Protein AF-A0A0F9IYW8-F1 (afdb_monomer)

Foldseek 3Di:
DFWFKWKKFQFDDDPNRGPGNMDIDGQAGLVVCVPPPCSVVLVVCCCPQQNQVVHKRQDVVSVVVNLVVCVVSVRGDPVRSVVVVVVCVVCVPRGIIIHIGGDDD

Radius of gyration: 14.02 Å; Cα contacts (8 Å, |Δi|>4): 161; chains: 1; bounding box: 35×30×40 Å

Solvent-accessible surface area (backbone atoms only — not comparable to full-atom values): 5897 Å² total; per-residue (Å²): 112,65,27,30,38,31,47,32,32,76,20,33,67,58,97,88,44,75,79,38,89,42,50,82,38,79,65,40,55,43,57,83,42,59,85,44,90,62,34,67,59,51,52,53,45,42,51,69,72,51,27,22,83,84,41,71,28,64,52,62,70,53,48,51,51,50,51,50,51,38,36,77,72,66,69,39,52,73,71,55,51,53,52,50,55,52,48,48,70,76,40,71,80,18,50,47,36,33,30,57,45,74,56,83,130

Structure (mmCIF, N/CA/C/O backbone):
data_AF-A0A0F9IYW8-F1
#
_entry.id   AF-A0A0F9IYW8-F1
#
loop_
_atom_site.group_PDB
_atom_site.id
_atom_site.type_symbol
_atom_site.label_atom_id
_atom_site.label_alt_id
_atom_site.label_comp_id
_atom_site.label_asym_id
_atom_site.label_entity_id
_atom_site.label_seq_id
_atom_site.pdbx_PDB_ins_code
_atom_site.Cartn_x
_atom_site.Cartn_y
_atom_site.Cartn_z
_atom_site.occupancy
_atom_site.B_iso_or_equiv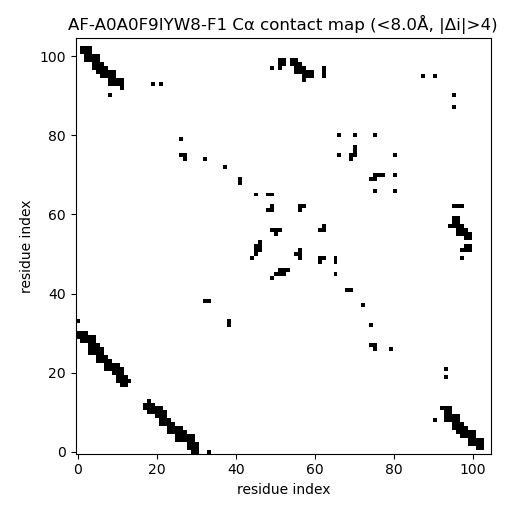
_atom_site.auth_seq_id
_atom_site.auth_comp_id
_atom_site.auth_asym_id
_atom_site.auth_atom_id
_atom_site.pdbx_PDB_model_num
ATOM 1 N N . MET A 1 1 ? -7.659 -11.360 11.070 1.00 71.12 1 MET A N 1
ATOM 2 C CA . MET A 1 1 ? -6.787 -12.084 10.090 1.00 71.12 1 MET A CA 1
ATOM 3 C C . MET A 1 1 ? -5.330 -11.787 10.415 1.00 71.12 1 MET A C 1
ATOM 5 O O . MET A 1 1 ? -5.017 -10.630 10.657 1.00 71.12 1 MET A O 1
ATOM 9 N N . LYS A 1 2 ? -4.439 -12.791 10.400 1.00 85.06 2 LYS A N 1
ATOM 10 C CA . LYS A 1 2 ? -3.001 -12.580 10.645 1.00 85.06 2 LYS A CA 1
ATOM 11 C C . LYS A 1 2 ? -2.257 -12.377 9.326 1.00 85.06 2 LYS A C 1
ATOM 13 O O . LYS A 1 2 ? -2.070 -13.328 8.571 1.00 85.06 2 LYS A O 1
ATOM 18 N N . GLY A 1 3 ? -1.847 -11.147 9.047 1.00 92.44 3 GLY A N 1
ATOM 19 C CA . GLY A 1 3 ? -1.141 -10.826 7.813 1.00 92.44 3 GLY A CA 1
ATOM 20 C C . GLY A 1 3 ? -0.570 -9.418 7.806 1.00 92.44 3 GLY A C 1
ATOM 21 O O . GLY A 1 3 ? -0.911 -8.585 8.646 1.00 92.44 3 GLY A O 1
ATOM 22 N N . TYR A 1 4 ? 0.300 -9.170 6.840 1.00 96.06 4 TYR A N 1
ATOM 23 C CA . TYR A 1 4 ? 0.902 -7.874 6.583 1.00 96.06 4 TYR A CA 1
ATOM 24 C C . TYR A 1 4 ? 0.366 -7.305 5.281 1.00 96.06 4 TYR A C 1
ATOM 26 O O . TYR A 1 4 ? 0.329 -8.005 4.273 1.00 96.06 4 TYR A O 1
ATOM 34 N N . THR A 1 5 ? 0.011 -6.023 5.282 1.00 96.94 5 THR A N 1
ATOM 35 C CA . THR A 1 5 ? -0.105 -5.283 4.024 1.00 96.94 5 THR A CA 1
ATOM 36 C C . THR A 1 5 ? 1.286 -4.821 3.621 1.00 96.94 5 THR A C 1
ATOM 38 O O . THR A 1 5 ? 1.978 -4.152 4.397 1.00 96.94 5 THR A O 1
ATOM 41 N N . ILE A 1 6 ? 1.694 -5.189 2.412 1.00 97.56 6 ILE A N 1
ATOM 42 C CA . ILE A 1 6 ? 2.996 -4.866 1.843 1.00 97.56 6 ILE A CA 1
ATOM 43 C C . ILE A 1 6 ? 2.804 -3.905 0.678 1.00 97.56 6 ILE A C 1
ATOM 45 O O . ILE A 1 6 ? 2.005 -4.162 -0.220 1.00 97.56 6 ILE A O 1
ATOM 49 N N . LEU A 1 7 ? 3.575 -2.819 0.686 1.00 98.06 7 LEU A N 1
ATOM 50 C CA . LEU A 1 7 ? 3.774 -1.953 -0.469 1.00 98.06 7 LEU A CA 1
ATOM 51 C C . LEU A 1 7 ? 5.154 -2.226 -1.066 1.00 98.06 7 LEU A C 1
ATOM 53 O O . LEU A 1 7 ? 6.169 -2.170 -0.366 1.00 98.06 7 LEU A O 1
ATOM 57 N N . GLY A 1 8 ? 5.198 -2.489 -2.365 1.00 97.31 8 GLY A N 1
ATOM 58 C CA . GLY A 1 8 ? 6.431 -2.850 -3.042 1.00 97.31 8 GLY A CA 1
ATOM 59 C C . GLY A 1 8 ? 6.498 -2.442 -4.504 1.00 97.31 8 GLY A C 1
ATOM 60 O O . GLY A 1 8 ? 5.666 -1.680 -5.003 1.00 97.31 8 GLY A O 1
ATOM 61 N N . CYS A 1 9 ? 7.525 -2.952 -5.178 1.00 96.94 9 CYS A N 1
ATOM 62 C CA . CYS A 1 9 ? 7.672 -2.869 -6.624 1.00 96.94 9 CYS A CA 1
ATO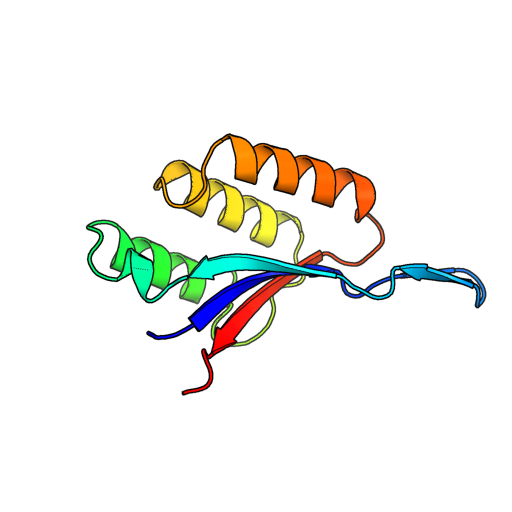M 63 C C . CYS A 1 9 ? 8.218 -4.172 -7.225 1.00 96.94 9 CYS A C 1
ATOM 65 O O . CYS A 1 9 ? 8.925 -4.914 -6.538 1.00 96.94 9 CYS A O 1
ATOM 67 N N . ASP A 1 10 ? 7.908 -4.430 -8.499 1.00 93.94 10 ASP A N 1
ATOM 68 C CA . ASP A 1 10 ? 8.322 -5.644 -9.233 1.00 93.94 10 ASP A CA 1
ATOM 69 C C . ASP A 1 10 ? 9.772 -5.564 -9.734 1.00 93.94 10 ASP A C 1
ATOM 71 O O . ASP A 1 10 ? 10.341 -6.537 -10.229 1.00 93.94 10 ASP A O 1
ATOM 75 N N . GLY A 1 11 ? 10.401 -4.403 -9.565 1.00 94.50 11 GLY A N 1
ATOM 76 C CA . GLY A 1 11 ? 11.743 -4.132 -10.050 1.00 94.50 11 GLY A CA 1
ATOM 77 C C . GLY A 1 11 ? 11.740 -3.590 -11.472 1.00 94.50 11 GLY A C 1
ATOM 78 O O . GLY A 1 11 ? 10.706 -3.290 -12.064 1.00 94.50 11 GLY A O 1
ATOM 79 N N . ARG A 1 12 ? 12.938 -3.371 -12.007 1.00 94.56 12 ARG A N 1
ATOM 80 C CA . ARG A 1 12 ? 13.110 -2.800 -13.340 1.00 94.56 12 ARG A CA 1
ATOM 81 C C . ARG A 1 12 ? 14.431 -3.238 -13.943 1.00 94.56 12 ARG A C 1
ATOM 83 O O . ARG A 1 12 ? 15.461 -3.280 -13.264 1.00 94.56 12 ARG A O 1
ATOM 90 N N . GLN A 1 13 ? 14.375 -3.533 -15.233 1.00 95.75 13 GLN A N 1
ATOM 91 C CA . GLN A 1 13 ? 15.524 -3.822 -16.069 1.00 95.75 13 GLN A CA 1
ATOM 92 C C . GLN A 1 13 ? 15.364 -3.060 -17.381 1.00 95.75 13 GLN A C 1
ATOM 94 O O . GLN A 1 13 ? 14.310 -3.128 -18.007 1.00 95.75 13 GL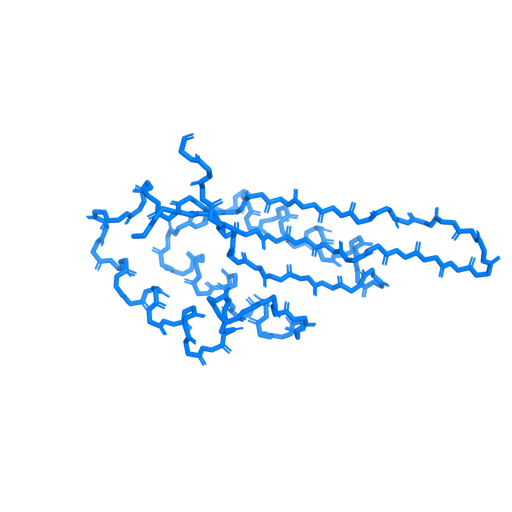N A O 1
ATOM 99 N N . ASP A 1 14 ? 16.409 -2.347 -17.779 1.00 93.31 14 ASP A N 1
ATOM 100 C CA . ASP A 1 14 ? 16.458 -1.560 -19.008 1.00 93.31 14 ASP A CA 1
ATOM 101 C C . ASP A 1 14 ? 17.653 -2.069 -19.824 1.00 93.31 14 ASP A C 1
ATOM 103 O O . ASP A 1 14 ? 18.773 -2.079 -19.319 1.00 93.31 14 ASP A O 1
ATOM 107 N N . ASP A 1 15 ? 17.420 -2.578 -21.037 1.00 93.25 15 ASP A N 1
ATOM 108 C CA . ASP A 1 15 ? 18.464 -3.094 -21.943 1.00 93.25 15 ASP A CA 1
ATOM 109 C C . ASP A 1 15 ? 19.450 -4.093 -21.300 1.00 93.25 15 ASP A C 1
ATOM 111 O O . ASP A 1 15 ? 20.657 -4.068 -21.532 1.00 93.25 15 ASP A O 1
ATOM 115 N N . GLY A 1 16 ? 18.942 -4.989 -20.446 1.00 92.88 16 GLY A N 1
ATOM 116 C CA . GLY A 1 16 ? 19.779 -5.969 -19.738 1.00 92.88 16 GLY A CA 1
ATOM 117 C C . GLY A 1 16 ? 20.409 -5.452 -18.441 1.00 92.88 16 GLY A C 1
ATOM 118 O O . GLY A 1 16 ? 20.881 -6.252 -17.635 1.00 92.88 16 GLY A O 1
ATOM 119 N N . PHE A 1 17 ? 20.367 -4.143 -18.186 1.00 95.31 17 PHE A N 1
ATOM 120 C CA . PHE A 1 17 ? 20.873 -3.538 -16.961 1.00 95.31 17 PHE A CA 1
ATOM 121 C C . PHE A 1 17 ? 19.790 -3.501 -15.876 1.00 95.31 17 PHE A C 1
ATOM 123 O O . PHE A 1 17 ? 18.729 -2.895 -16.038 1.00 95.31 17 PHE A O 1
ATOM 130 N N . LYS A 1 18 ? 20.049 -4.152 -14.739 1.00 95.12 18 LYS A N 1
ATOM 131 C CA . LYS A 1 18 ? 19.105 -4.234 -13.619 1.00 95.12 18 LYS A CA 1
ATOM 132 C C . LYS A 1 18 ? 19.170 -2.968 -12.761 1.00 95.12 18 LYS A C 1
ATOM 134 O O . LYS A 1 18 ? 20.103 -2.797 -11.982 1.00 95.12 18 LYS A O 1
ATOM 139 N N . THR A 1 19 ? 18.162 -2.102 -12.873 1.00 93.75 19 THR A N 1
ATOM 140 C CA . THR A 1 19 ? 18.072 -0.841 -12.114 1.00 93.75 19 THR A CA 1
ATOM 141 C C . THR A 1 19 ? 17.375 -1.008 -10.762 1.00 93.75 19 THR A C 1
ATOM 143 O O . THR A 1 19 ? 17.672 -0.274 -9.823 1.00 93.75 19 THR A O 1
ATOM 146 N N . CYS A 1 20 ? 16.480 -1.993 -10.621 1.00 95.62 20 CYS A N 1
ATOM 147 C CA . CYS A 1 20 ? 15.835 -2.323 -9.351 1.00 95.62 20 CYS A CA 1
ATOM 148 C C . CYS A 1 20 ? 15.545 -3.827 -9.250 1.00 95.62 20 CYS A C 1
ATOM 150 O O . CYS A 1 20 ? 15.015 -4.428 -10.181 1.00 95.62 20 CYS A O 1
ATOM 152 N N . SER A 1 21 ? 15.851 -4.434 -8.099 1.00 94.62 21 SER A N 1
ATOM 153 C CA . SER A 1 21 ? 15.569 -5.853 -7.809 1.00 94.62 21 SER A CA 1
ATOM 154 C C . SER A 1 21 ? 14.172 -6.136 -7.267 1.00 94.62 21 SER A C 1
ATOM 156 O O . SER A 1 21 ? 13.894 -7.281 -6.928 1.00 94.62 21 SER A O 1
ATOM 158 N N . GLY A 1 22 ? 13.321 -5.116 -7.187 1.00 95.69 22 GLY A N 1
ATOM 159 C CA . GLY A 1 22 ? 12.088 -5.169 -6.419 1.00 95.69 22 GLY A CA 1
ATOM 160 C C . GLY A 1 22 ? 12.351 -4.873 -4.944 1.00 95.69 22 GLY A C 1
ATOM 161 O O . GLY A 1 22 ? 13.426 -5.145 -4.406 1.00 95.69 22 GLY A O 1
ATOM 162 N N . VAL A 1 23 ? 11.370 -4.256 -4.297 1.00 96.56 23 VAL A N 1
ATOM 163 C CA . VAL A 1 23 ? 11.414 -3.879 -2.879 1.00 96.56 23 VAL A CA 1
ATOM 164 C C . VAL A 1 23 ? 10.069 -4.238 -2.267 1.00 96.56 23 VAL A C 1
ATOM 166 O O . VAL A 1 23 ? 9.042 -4.066 -2.918 1.00 96.56 23 VAL A O 1
ATOM 169 N N . ARG A 1 24 ? 10.063 -4.731 -1.027 1.00 96.44 24 ARG A N 1
ATOM 170 C CA . ARG A 1 24 ? 8.856 -5.090 -0.268 1.00 96.44 24 ARG A CA 1
ATOM 171 C C . ARG A 1 24 ? 8.926 -4.399 1.092 1.00 96.44 24 ARG A C 1
ATOM 173 O O . ARG A 1 24 ? 9.849 -4.662 1.855 1.00 96.44 24 ARG A O 1
ATOM 180 N N . ASN A 1 25 ? 7.974 -3.521 1.393 1.00 97.06 25 ASN A N 1
ATOM 181 C CA . ASN A 1 25 ? 7.888 -2.824 2.676 1.00 97.06 25 ASN A CA 1
ATOM 182 C C . ASN A 1 25 ? 6.583 -3.188 3.377 1.00 97.06 25 ASN A C 1
ATOM 184 O O . ASN A 1 25 ? 5.506 -2.992 2.815 1.00 97.06 25 ASN A O 1
ATOM 188 N N . ILE A 1 26 ? 6.665 -3.663 4.618 1.00 96.38 26 ILE A N 1
ATOM 189 C CA . ILE A 1 26 ? 5.481 -3.814 5.466 1.00 96.38 26 ILE A CA 1
ATOM 190 C C . ILE A 1 26 ? 4.991 -2.413 5.830 1.00 96.38 26 ILE A C 1
ATOM 192 O O . ILE A 1 26 ? 5.715 -1.650 6.467 1.00 96.38 26 ILE A O 1
ATOM 196 N N . ILE A 1 27 ? 3.764 -2.088 5.436 1.00 96.94 27 ILE A N 1
ATOM 197 C CA . ILE A 1 27 ? 3.130 -0.803 5.757 1.00 96.94 27 ILE A CA 1
ATOM 198 C C . ILE A 1 27 ? 2.035 -0.939 6.813 1.00 96.94 27 ILE A C 1
ATOM 200 O O . ILE A 1 27 ? 1.661 0.057 7.425 1.00 96.94 27 ILE A O 1
ATOM 204 N N . LEU A 1 28 ? 1.541 -2.159 7.047 1.00 95.69 28 LEU A N 1
ATOM 205 C CA . LEU A 1 28 ? 0.520 -2.426 8.053 1.00 95.69 28 LEU A CA 1
ATOM 206 C C . LEU A 1 28 ? 0.592 -3.872 8.557 1.00 95.69 28 LEU A C 1
ATOM 208 O O . LEU A 1 28 ? 0.741 -4.796 7.761 1.00 95.69 28 LEU A O 1
ATOM 212 N N . ASP A 1 29 ? 0.447 -4.068 9.869 1.00 95.06 29 ASP A N 1
ATOM 213 C CA . ASP A 1 29 ? 0.268 -5.382 10.505 1.00 95.06 29 ASP A CA 1
ATOM 214 C C . ASP A 1 29 ? -1.206 -5.530 10.903 1.00 95.06 29 ASP A C 1
ATOM 216 O O . ASP A 1 29 ? -1.670 -4.859 11.827 1.00 95.06 29 ASP A O 1
ATOM 220 N N . LEU A 1 30 ? -1.941 -6.388 10.190 1.00 93.56 30 LEU A N 1
ATOM 221 C CA . LEU A 1 30 ? -3.388 -6.556 10.357 1.00 93.56 30 LEU A CA 1
ATOM 222 C C . LEU A 1 30 ? -3.764 -7.163 11.714 1.00 93.56 30 LEU A C 1
ATOM 224 O O . LEU A 1 30 ? -4.890 -6.967 12.161 1.00 93.56 30 LEU A O 1
ATOM 228 N N . GLU A 1 31 ? -2.844 -7.872 12.374 1.00 92.19 31 GLU A N 1
ATOM 229 C CA . GLU A 1 31 ? -3.067 -8.434 13.712 1.00 92.19 31 GLU A CA 1
ATOM 230 C C . GLU A 1 31 ? -3.016 -7.334 14.779 1.00 92.19 31 GLU A C 1
ATOM 232 O O . GLU A 1 31 ? -3.834 -7.304 15.694 1.00 92.19 31 GLU A O 1
ATOM 237 N N . LYS A 1 32 ? -2.099 -6.369 14.636 1.00 91.88 32 LYS A N 1
ATOM 238 C CA . LYS A 1 32 ? -1.939 -5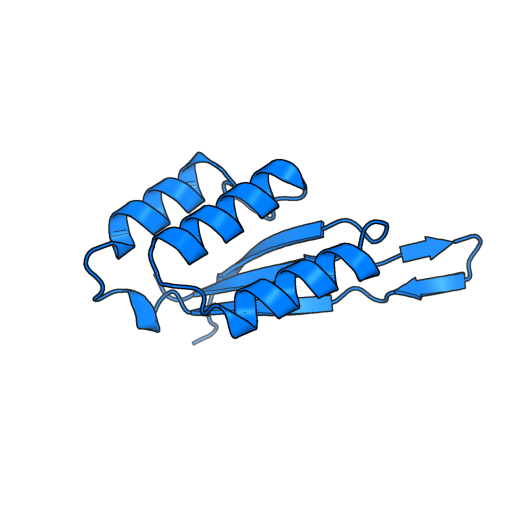.271 15.606 1.00 91.88 32 LYS A CA 1
ATOM 239 C C . LYS A 1 32 ? -3.106 -4.291 15.618 1.00 91.88 32 LYS A C 1
ATOM 241 O O . LYS A 1 32 ? -3.307 -3.606 16.616 1.00 91.88 32 LYS A O 1
ATOM 246 N N . ILE A 1 33 ? -3.850 -4.207 14.519 1.00 92.31 33 ILE A N 1
ATOM 247 C CA . ILE A 1 33 ? -4.974 -3.279 14.375 1.00 92.31 33 ILE A CA 1
ATOM 248 C C . ILE A 1 33 ? -6.341 -3.962 14.496 1.00 92.31 33 ILE A C 1
ATOM 250 O O . ILE A 1 33 ? -7.356 -3.284 14.372 1.00 92.31 33 ILE A O 1
ATOM 254 N N . GLU A 1 34 ? -6.393 -5.272 14.759 1.00 89.75 34 GLU A N 1
ATOM 255 C CA . GLU A 1 34 ? -7.637 -6.060 14.789 1.00 89.75 34 GLU A CA 1
ATOM 256 C C . GLU A 1 34 ? -8.644 -5.560 15.839 1.00 89.75 34 GLU A C 1
ATOM 258 O O . GLU A 1 34 ? -9.850 -5.621 15.618 1.00 89.75 34 GLU A O 1
ATOM 263 N N . ALA A 1 35 ? -8.158 -4.992 16.947 1.00 89.06 35 ALA A N 1
ATOM 264 C CA . ALA A 1 35 ? -8.993 -4.424 18.009 1.00 89.06 35 ALA A CA 1
ATOM 265 C C . ALA A 1 35 ? -9.452 -2.972 17.751 1.00 89.06 35 ALA A C 1
ATOM 267 O O . ALA A 1 35 ? -10.143 -2.395 18.587 1.00 89.06 35 ALA A O 1
ATOM 268 N N . SER A 1 36 ? -9.045 -2.352 16.638 1.00 90.62 36 SER A N 1
ATOM 269 C CA . SER A 1 36 ? -9.420 -0.966 16.331 1.00 90.62 36 SER A CA 1
ATOM 270 C C . SER A 1 36 ? -10.845 -0.863 15.779 1.00 90.62 36 SER A C 1
ATOM 272 O O . SER A 1 36 ? -11.301 -1.729 15.035 1.00 90.62 36 SER A O 1
ATOM 274 N N . GLU A 1 37 ? -11.535 0.233 16.099 1.00 89.88 37 GLU A N 1
ATOM 275 C CA . GLU A 1 37 ? -12.930 0.478 15.697 1.00 89.88 37 GLU A CA 1
ATOM 276 C C . GLU A 1 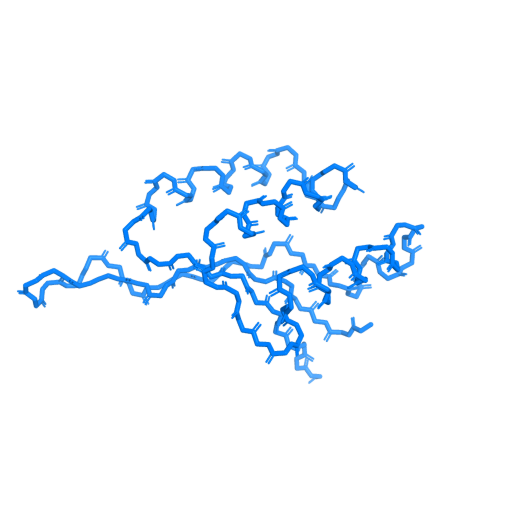37 ? -13.134 0.409 14.171 1.00 89.88 37 GLU A C 1
ATOM 278 O O . GLU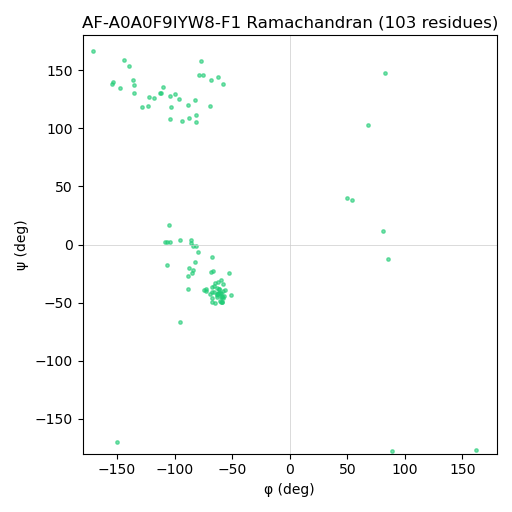 A 1 37 ? -14.089 -0.193 13.682 1.00 89.88 37 GLU A O 1
ATOM 283 N N . ASN A 1 38 ? -12.170 0.933 13.410 1.00 92.50 38 ASN A N 1
ATOM 284 C CA . ASN A 1 38 ? -12.226 1.018 11.950 1.00 92.50 38 ASN A CA 1
ATOM 285 C C . ASN A 1 38 ? -11.735 -0.254 11.228 1.00 92.50 38 ASN A C 1
ATOM 287 O O . ASN A 1 38 ? -11.728 -0.299 9.993 1.00 92.50 38 ASN A O 1
ATOM 291 N N . TYR A 1 39 ? -11.340 -1.303 11.965 1.00 93.38 39 TYR A N 1
ATOM 292 C CA . TYR A 1 39 ? -10.685 -2.484 11.392 1.00 93.38 39 TYR A CA 1
ATOM 293 C C . TYR A 1 39 ? -11.552 -3.163 10.332 1.00 93.38 39 TYR A C 1
ATOM 295 O O . TYR A 1 39 ? -11.108 -3.419 9.213 1.00 93.38 39 TYR A O 1
ATOM 303 N N . LEU A 1 40 ? -12.820 -3.423 10.661 1.00 94.50 40 LEU A N 1
ATOM 304 C CA . LEU A 1 40 ? -13.743 -4.108 9.756 1.00 94.50 40 LEU A CA 1
ATOM 305 C C . LEU A 1 40 ? -14.042 -3.288 8.498 1.00 94.50 40 LEU A C 1
ATOM 307 O O . LEU A 1 40 ? -14.250 -3.867 7.431 1.00 94.50 40 LEU A O 1
ATOM 311 N N . GLU A 1 41 ? -14.076 -1.958 8.605 1.00 96.06 41 GLU A N 1
ATOM 312 C CA . GLU A 1 41 ? -14.251 -1.085 7.445 1.00 96.06 41 GLU A CA 1
ATOM 313 C C . GLU A 1 41 ? -13.024 -1.155 6.533 1.00 96.06 41 GLU A C 1
ATOM 315 O O . GLU A 1 41 ? -13.178 -1.348 5.324 1.00 96.06 41 GLU A O 1
ATOM 320 N N . LEU A 1 42 ? -11.817 -1.087 7.105 1.00 95.94 42 LEU A N 1
ATOM 321 C CA . LEU A 1 42 ? -10.582 -1.219 6.341 1.00 95.94 42 LEU A CA 1
ATOM 322 C C . LEU A 1 42 ? -10.517 -2.570 5.623 1.00 95.94 42 LEU A C 1
ATOM 324 O O . LEU A 1 42 ? -10.268 -2.604 4.422 1.00 95.94 42 LEU A O 1
ATOM 328 N N . ILE A 1 43 ? -10.775 -3.680 6.321 1.00 95.81 43 ILE A N 1
ATOM 329 C CA . ILE A 1 43 ? -10.732 -5.018 5.715 1.00 95.81 43 ILE A CA 1
ATOM 330 C C . ILE A 1 43 ? -11.734 -5.125 4.561 1.00 95.81 43 ILE A C 1
ATOM 332 O O . ILE A 1 43 ? -11.365 -5.566 3.476 1.00 95.81 43 ILE A O 1
ATOM 336 N N . LYS A 1 44 ? -12.974 -4.647 4.735 1.00 96.50 44 LYS A N 1
ATOM 337 C CA . LYS A 1 44 ? -13.966 -4.622 3.645 1.00 96.50 44 LYS A CA 1
ATOM 338 C C . LYS A 1 44 ? -13.514 -3.763 2.466 1.00 96.50 44 LYS A C 1
ATOM 340 O O . LYS A 1 44 ? -13.793 -4.111 1.321 1.00 96.50 44 LYS A O 1
ATOM 345 N N . TYR A 1 45 ? -12.855 -2.636 2.728 1.00 97.56 45 TYR A N 1
ATOM 346 C CA . TYR A 1 45 ? -12.312 -1.788 1.674 1.00 97.56 45 TYR A CA 1
ATOM 347 C C . TYR A 1 45 ? -11.202 -2.513 0.906 1.00 97.56 45 TYR A C 1
ATOM 349 O O . TYR A 1 45 ? -11.268 -2.582 -0.320 1.00 97.56 45 TYR A O 1
ATOM 357 N N . LEU A 1 46 ? -10.228 -3.091 1.619 1.00 96.62 46 LEU A N 1
ATOM 358 C CA . LEU A 1 46 ? -9.089 -3.820 1.052 1.00 96.62 46 LEU A CA 1
ATOM 359 C C . LEU A 1 46 ? -9.522 -5.064 0.255 1.00 96.62 46 LEU A C 1
ATOM 361 O O . LEU A 1 46 ? -8.912 -5.381 -0.765 1.00 96.62 46 LEU A O 1
ATOM 365 N N . ASP A 1 47 ? -10.610 -5.710 0.667 1.00 96.56 47 ASP A N 1
ATOM 366 C CA . ASP A 1 47 ? -11.218 -6.845 -0.031 1.00 96.56 47 ASP A CA 1
ATOM 367 C C . ASP A 1 47 ? -11.942 -6.431 -1.320 1.00 96.56 47 ASP A C 1
ATOM 369 O O . ASP A 1 47 ? -11.828 -7.082 -2.350 1.00 96.56 47 ASP A O 1
ATOM 373 N N . LYS A 1 48 ? -12.660 -5.302 -1.309 1.00 97.38 48 LYS A N 1
ATOM 374 C CA . LYS A 1 48 ? -13.504 -4.904 -2.447 1.00 97.38 48 LYS A CA 1
ATOM 375 C C . LYS A 1 48 ? -12.783 -4.083 -3.507 1.00 97.38 48 LYS A C 1
ATOM 377 O O . LYS A 1 48 ? -13.094 -4.219 -4.691 1.00 97.38 48 LYS A O 1
ATOM 382 N N . VAL A 1 49 ? -11.893 -3.183 -3.086 1.00 97.44 49 VAL A N 1
ATOM 383 C CA . VAL A 1 49 ? -11.318 -2.153 -3.961 1.00 97.44 49 VAL A CA 1
ATOM 384 C C . VAL A 1 49 ? -9.976 -2.609 -4.542 1.00 97.44 49 VAL A C 1
ATOM 386 O O . VAL A 1 49 ? -9.921 -2.833 -5.753 1.00 97.44 49 VAL A O 1
ATOM 389 N N . PRO A 1 50 ? -8.901 -2.795 -3.748 1.00 97.25 50 PRO A N 1
ATOM 390 C CA . PRO A 1 50 ? -7.655 -3.341 -4.266 1.00 97.25 50 PRO A CA 1
ATOM 391 C C . PRO A 1 50 ? -7.658 -4.871 -4.364 1.00 97.25 50 PRO A C 1
ATOM 393 O O . PRO A 1 50 ? -6.803 -5.399 -5.064 1.00 97.25 50 PRO A O 1
ATOM 396 N N . LYS A 1 51 ? -8.608 -5.568 -3.721 1.00 97.00 51 LYS A N 1
ATOM 397 C CA . LYS A 1 51 ? -8.738 -7.037 -3.730 1.00 97.00 51 LYS A CA 1
ATOM 398 C C . LYS A 1 51 ? -7.463 -7.766 -3.303 1.00 97.00 51 LYS A C 1
ATOM 400 O O . LYS A 1 51 ? -7.120 -8.811 -3.847 1.00 97.00 51 LYS A O 1
ATOM 405 N N . ILE A 1 52 ? -6.755 -7.217 -2.311 1.00 96.06 52 ILE A N 1
ATOM 406 C CA . ILE A 1 52 ? -5.425 -7.722 -1.919 1.00 96.06 52 ILE A CA 1
ATOM 407 C C . ILE A 1 52 ? -5.448 -9.119 -1.284 1.00 96.06 52 ILE A C 1
ATOM 409 O O . ILE A 1 52 ? -4.387 -9.703 -1.072 1.00 96.06 52 ILE A O 1
ATOM 413 N N . PHE A 1 53 ? -6.634 -9.637 -0.950 1.00 94.69 53 PHE A N 1
ATOM 414 C CA . PHE A 1 53 ? -6.826 -10.991 -0.425 1.00 94.69 53 PHE A CA 1
ATOM 415 C C . PHE A 1 53 ? -7.010 -12.041 -1.531 1.00 94.69 53 PHE A C 1
ATOM 417 O O . PHE A 1 53 ? -6.748 -13.215 -1.282 1.00 94.69 53 PHE A O 1
ATOM 424 N N . ASP A 1 54 ? -7.387 -11.622 -2.745 1.00 94.94 54 ASP A N 1
ATOM 425 C CA . ASP A 1 54 ? -7.446 -12.487 -3.932 1.00 94.94 54 ASP A CA 1
ATOM 426 C C . ASP A 1 54 ? -6.076 -12.580 -4.630 1.00 94.94 54 ASP A C 1
ATOM 428 O O . ASP A 1 54 ? -5.792 -13.536 -5.352 1.00 94.94 54 ASP A O 1
ATOM 432 N N . GLY A 1 55 ? -5.223 -11.569 -4.438 1.00 94.69 55 GLY A N 1
ATOM 433 C CA . GLY A 1 55 ? -3.879 -11.494 -5.001 1.00 94.69 55 GLY A CA 1
ATOM 434 C C . GLY A 1 55 ? -3.312 -10.069 -4.991 1.00 94.69 55 GLY A C 1
ATOM 435 O O . GLY A 1 55 ? -3.959 -9.145 -4.499 1.00 94.69 55 GLY A O 1
ATOM 436 N N . PRO A 1 56 ? -2.104 -9.853 -5.535 1.00 96.81 56 PRO A N 1
ATOM 437 C CA . PRO A 1 56 ? -1.482 -8.534 -5.553 1.00 96.81 56 PRO A CA 1
ATOM 438 C C . PRO A 1 56 ? -2.224 -7.550 -6.472 1.00 96.81 56 PRO A C 1
ATOM 440 O O . PRO A 1 56 ? -2.649 -7.886 -7.579 1.00 96.81 56 PRO A O 1
ATOM 443 N N . CYS A 1 57 ? -2.327 -6.296 -6.041 1.00 97.56 57 CYS A N 1
ATOM 444 C CA . CYS A 1 57 ? -2.836 -5.186 -6.835 1.00 97.56 57 CYS A CA 1
ATOM 445 C C . CYS A 1 57 ? -1.678 -4.422 -7.481 1.00 97.56 57 CYS A C 1
ATOM 447 O O . CYS A 1 57 ? -0.806 -3.918 -6.779 1.00 97.56 57 CYS A O 1
ATOM 449 N N . PHE A 1 58 ? -1.718 -4.272 -8.808 1.00 96.44 58 PHE A N 1
ATOM 450 C CA . PHE A 1 58 ? -0.681 -3.591 -9.600 1.00 96.44 58 PHE A CA 1
ATOM 451 C C . PHE A 1 58 ? -1.126 -2.230 -10.161 1.00 96.44 58 PHE A C 1
ATOM 453 O O . PHE A 1 58 ? -0.403 -1.588 -10.918 1.00 96.44 58 PHE A O 1
ATOM 460 N N . LYS A 1 59 ? -2.354 -1.786 -9.855 1.00 96.19 59 LYS A N 1
ATOM 461 C CA . LYS A 1 59 ? -2.950 -0.565 -10.426 1.00 96.19 59 LYS A CA 1
ATOM 462 C C . LYS A 1 59 ? -2.555 0.659 -9.585 1.00 96.19 59 LYS A C 1
ATOM 464 O O . LYS A 1 59 ? -3.121 0.822 -8.504 1.00 96.19 59 LYS A O 1
ATOM 469 N N . PRO A 1 60 ? -1.683 1.574 -10.063 1.00 94.19 60 PRO A N 1
ATOM 470 C CA . PRO A 1 60 ? -1.101 2.622 -9.214 1.00 94.19 60 PRO A CA 1
ATOM 471 C C . PRO A 1 60 ? -2.124 3.536 -8.532 1.00 94.19 60 PRO A C 1
ATOM 473 O O . PRO A 1 60 ? -1.975 3.854 -7.358 1.00 94.19 60 PRO A O 1
ATOM 476 N N . HIS A 1 61 ? -3.198 3.914 -9.231 1.00 95.56 61 HIS A N 1
ATOM 477 C CA . HIS A 1 61 ? -4.257 4.751 -8.656 1.00 95.56 61 HIS A CA 1
ATOM 478 C C . HIS A 1 61 ? -5.044 4.026 -7.552 1.00 95.56 61 HIS A C 1
ATOM 480 O O . HIS A 1 61 ? -5.396 4.637 -6.550 1.00 95.56 61 HIS A O 1
ATOM 486 N N . ILE A 1 62 ? -5.285 2.718 -7.697 1.00 97.75 62 ILE A N 1
ATOM 487 C CA . ILE A 1 62 ? -5.952 1.913 -6.664 1.00 97.75 62 ILE A CA 1
ATOM 488 C C . ILE A 1 62 ? -5.043 1.762 -5.445 1.00 97.75 62 ILE A C 1
ATOM 490 O O . ILE A 1 62 ? -5.506 1.912 -4.317 1.00 97.75 62 ILE A O 1
ATOM 494 N N . ILE A 1 63 ? -3.752 1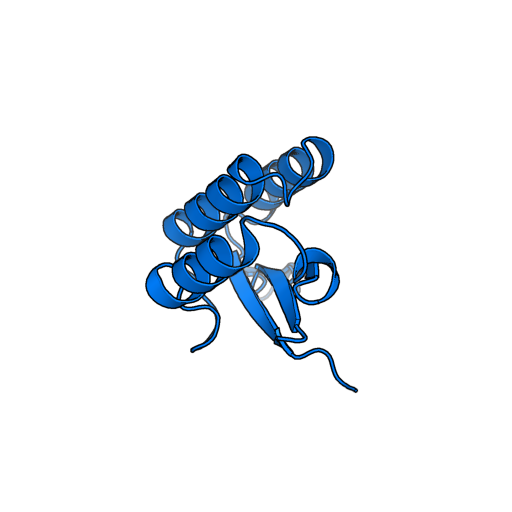.505 -5.673 1.00 97.62 63 ILE A N 1
ATOM 495 C CA . ILE A 1 63 ? -2.749 1.424 -4.609 1.00 97.62 63 ILE A CA 1
ATOM 496 C C . ILE A 1 63 ? -2.699 2.752 -3.843 1.00 97.62 63 ILE A C 1
ATOM 498 O O . ILE A 1 63 ? -2.826 2.749 -2.623 1.00 97.62 63 ILE A O 1
ATOM 502 N N . SER A 1 64 ? -2.597 3.882 -4.551 1.00 96.44 64 SER A N 1
ATOM 503 C CA . SER A 1 64 ? -2.590 5.215 -3.941 1.00 96.44 64 SER A CA 1
ATOM 504 C C . SER A 1 64 ? -3.850 5.468 -3.112 1.00 96.44 64 SER A C 1
ATOM 506 O O . SER A 1 64 ? -3.742 5.903 -1.970 1.00 96.44 64 SER A O 1
ATOM 508 N N . ASN A 1 65 ? -5.036 5.141 -3.637 1.00 97.50 65 ASN A N 1
ATOM 509 C CA . ASN A 1 65 ? -6.294 5.297 -2.903 1.00 97.50 65 ASN A CA 1
ATOM 510 C C . ASN A 1 65 ? -6.331 4.436 -1.633 1.00 97.50 65 ASN A C 1
ATOM 512 O O . ASN A 1 65 ? -6.814 4.892 -0.600 1.00 97.50 65 ASN A O 1
ATOM 516 N N . ALA A 1 66 ? -5.795 3.215 -1.685 1.00 97.94 66 ALA A N 1
ATOM 517 C CA . ALA A 1 66 ? -5.701 2.352 -0.515 1.00 97.94 66 ALA A CA 1
ATOM 518 C C . ALA A 1 66 ? -4.746 2.918 0.547 1.00 97.94 66 ALA A C 1
ATOM 520 O O . ALA A 1 66 ? -5.085 2.892 1.729 1.00 97.94 66 ALA A O 1
ATOM 521 N N . ILE A 1 67 ? -3.595 3.477 0.146 1.00 98.00 67 ILE A N 1
ATOM 522 C CA . ILE A 1 67 ? -2.692 4.186 1.068 1.00 98.00 67 ILE A CA 1
ATOM 523 C C . ILE A 1 67 ? -3.394 5.388 1.700 1.00 98.00 67 ILE A C 1
ATOM 525 O O . ILE A 1 67 ? -3.361 5.520 2.921 1.00 98.00 67 ILE A O 1
ATOM 529 N N . CYS A 1 68 ? -4.062 6.226 0.902 1.00 97.56 68 CYS A N 1
ATOM 530 C CA . CYS A 1 68 ? -4.805 7.376 1.417 1.00 97.56 68 CYS A CA 1
ATOM 531 C C . CYS A 1 68 ? -5.889 6.939 2.403 1.00 97.56 68 CYS A C 1
ATOM 533 O O . CYS A 1 68 ? -5.963 7.494 3.490 1.00 97.56 68 CYS A O 1
ATOM 535 N N . LYS A 1 69 ? -6.656 5.887 2.095 1.00 97.69 69 LYS A N 1
ATOM 536 C CA . LYS A 1 69 ? -7.684 5.364 3.003 1.00 97.69 69 LYS A CA 1
ATOM 537 C C . LYS A 1 69 ? -7.086 4.849 4.318 1.00 97.69 69 LYS A C 1
ATOM 539 O O . LYS A 1 69 ? -7.616 5.142 5.384 1.00 97.69 69 LYS A O 1
ATOM 544 N N . MET A 1 70 ? -5.966 4.120 4.266 1.00 97.25 70 MET A N 1
ATOM 545 C CA . MET A 1 70 ? -5.247 3.676 5.470 1.00 97.25 70 MET A CA 1
ATOM 546 C C . MET A 1 70 ? -4.714 4.855 6.299 1.00 97.25 70 MET A C 1
ATOM 548 O O . MET A 1 70 ? -4.745 4.803 7.527 1.00 97.25 70 MET A O 1
ATOM 552 N N . TYR A 1 71 ? -4.249 5.916 5.640 1.00 97.44 71 TYR A N 1
ATOM 553 C CA . TYR A 1 71 ? -3.802 7.154 6.278 1.00 97.44 71 TYR A CA 1
ATOM 554 C C . TYR A 1 71 ? -4.962 7.926 6.928 1.00 97.44 71 TYR A C 1
ATOM 556 O O . TYR A 1 71 ? -4.893 8.240 8.111 1.00 97.44 71 TYR A O 1
ATOM 564 N N . GLU A 1 72 ? -6.063 8.140 6.204 1.00 96.50 72 GLU A N 1
ATOM 565 C CA . GLU A 1 72 ? -7.286 8.796 6.695 1.00 96.50 72 GLU A CA 1
ATOM 566 C C . GLU A 1 72 ? -7.891 8.078 7.908 1.00 96.50 72 GLU A C 1
ATOM 568 O O . GLU A 1 72 ? -8.434 8.717 8.805 1.00 96.50 72 GLU A O 1
ATOM 573 N N . MET A 1 73 ? -7.777 6.748 7.959 1.00 95.62 73 MET A N 1
ATOM 574 C CA . MET A 1 73 ? -8.237 5.927 9.084 1.00 95.62 73 MET A CA 1
ATOM 575 C C . MET A 1 73 ? -7.253 5.885 10.266 1.00 95.62 73 MET A C 1
ATOM 577 O O . MET A 1 73 ? -7.547 5.240 11.272 1.00 95.62 73 MET A O 1
ATOM 5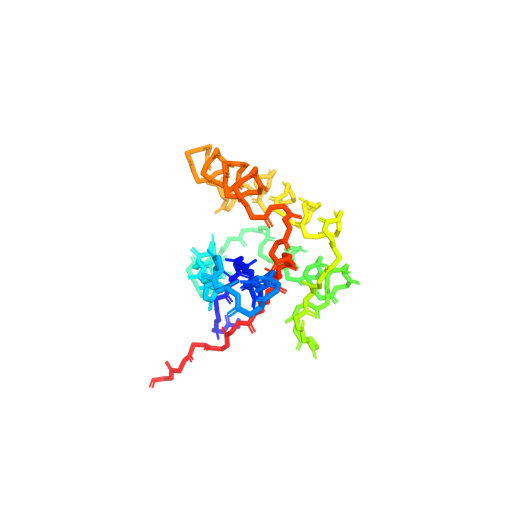81 N N . GLY A 1 74 ? -6.097 6.548 10.160 1.00 95.00 74 GLY A N 1
ATOM 582 C CA . GLY A 1 74 ? -5.096 6.644 11.225 1.00 95.00 74 GLY A CA 1
ATOM 583 C C . GLY A 1 74 ? -4.163 5.435 11.354 1.00 95.00 74 GLY A C 1
ATOM 584 O O . GLY A 1 74 ? -3.435 5.330 12.339 1.00 95.00 74 GLY A O 1
ATOM 585 N N . TYR A 1 75 ? -4.150 4.520 10.379 1.00 95.94 75 TYR A N 1
ATOM 586 C CA . TYR A 1 75 ? -3.291 3.328 10.406 1.00 95.94 75 TYR A CA 1
ATOM 587 C C . TYR A 1 75 ? -1.871 3.578 9.892 1.00 95.94 75 TYR A C 1
ATOM 589 O O . TYR A 1 75 ? -0.949 2.831 10.219 1.00 95.94 75 TYR A O 1
ATOM 597 N N . ILE A 1 76 ? -1.689 4.632 9.097 1.00 96.31 76 ILE A N 1
ATOM 598 C CA . ILE A 1 76 ? -0.393 5.092 8.596 1.00 96.31 76 ILE A CA 1
ATOM 599 C C . ILE A 1 76 ? -0.089 6.442 9.249 1.00 96.31 76 ILE A C 1
ATOM 601 O O . ILE A 1 76 ? -0.922 7.340 9.232 1.00 96.31 76 ILE A O 1
ATOM 605 N N . SER A 1 77 ? 1.110 6.599 9.811 1.00 96.62 77 SER A N 1
ATOM 606 C CA . SER A 1 77 ? 1.560 7.883 10.366 1.00 96.62 77 SER A CA 1
ATOM 607 C C . SER A 1 77 ? 1.993 8.857 9.268 1.00 96.62 77 SER A C 1
ATOM 609 O O . SER A 1 77 ? 2.429 8.428 8.199 1.00 96.62 77 SER A O 1
ATOM 611 N N . ASP A 1 78 ? 1.992 10.162 9.557 1.00 97.50 78 ASP A N 1
ATOM 612 C CA . ASP A 1 78 ? 2.488 11.199 8.633 1.00 97.50 78 ASP A CA 1
ATOM 613 C C . ASP A 1 78 ? 3.891 10.886 8.104 1.00 97.50 78 ASP A C 1
ATOM 615 O O . ASP A 1 78 ? 4.167 10.995 6.910 1.00 97.50 78 ASP A O 1
ATOM 619 N N . LYS A 1 79 ? 4.779 10.435 8.998 1.00 97.69 79 LYS A N 1
ATOM 620 C CA . LYS A 1 79 ? 6.157 10.082 8.650 1.00 97.69 79 LYS A CA 1
ATOM 621 C C . LYS A 1 79 ? 6.208 8.916 7.660 1.00 97.69 79 LYS A C 1
ATOM 623 O O . LYS A 1 79 ? 6.957 8.972 6.688 1.00 97.69 79 LYS A O 1
ATOM 628 N N . LEU A 1 80 ? 5.417 7.864 7.890 1.00 97.25 80 LEU A N 1
ATOM 629 C CA . LEU A 1 80 ? 5.355 6.727 6.971 1.00 97.25 80 LEU A CA 1
ATOM 630 C C . LEU A 1 80 ? 4.728 7.136 5.633 1.00 97.25 80 LEU A C 1
ATOM 632 O O . LEU A 1 80 ? 5.243 6.760 4.583 1.00 97.25 80 LEU A O 1
ATOM 636 N N . HIS A 1 81 ? 3.680 7.959 5.655 1.00 97.19 81 HIS A N 1
ATOM 637 C CA . HIS A 1 81 ? 3.038 8.472 4.448 1.00 97.19 81 HIS A CA 1
ATOM 638 C C . HIS A 1 81 ? 4.012 9.287 3.574 1.00 97.19 81 HIS A C 1
ATOM 640 O O . HIS A 1 81 ? 4.070 9.082 2.361 1.00 97.19 81 HIS A O 1
ATOM 646 N N . GLN A 1 82 ? 4.860 10.128 4.179 1.00 97.25 82 GLN A N 1
ATOM 647 C CA . GLN A 1 82 ? 5.923 10.852 3.467 1.00 97.25 82 GLN A CA 1
ATOM 648 C C . GLN A 1 82 ? 6.951 9.909 2.823 1.00 97.25 82 GLN A C 1
ATOM 650 O O . GLN A 1 82 ? 7.348 10.119 1.674 1.00 97.25 82 GLN A O 1
ATOM 655 N N . TYR A 1 83 ? 7.361 8.842 3.519 1.00 97.81 83 TYR A N 1
ATOM 656 C CA . TYR A 1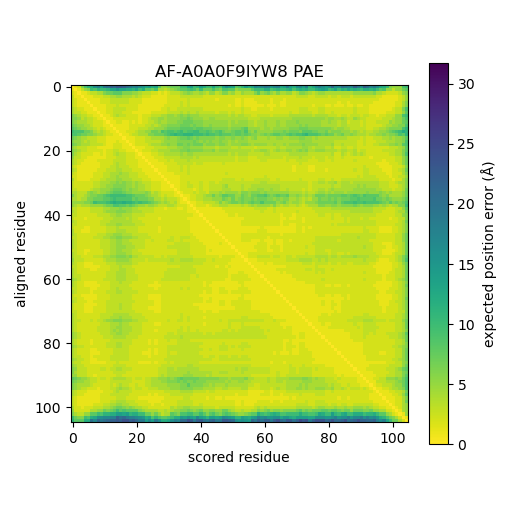 83 ? 8.257 7.841 2.930 1.00 97.81 83 TYR A CA 1
ATOM 657 C C . TYR A 1 83 ? 7.604 7.072 1.782 1.00 97.81 83 TYR A C 1
ATOM 659 O O . TYR A 1 83 ? 8.277 6.791 0.791 1.00 97.81 83 TYR A O 1
ATOM 667 N N . ILE A 1 84 ? 6.304 6.783 1.864 1.00 97.38 84 ILE A N 1
ATOM 668 C CA . ILE A 1 84 ? 5.552 6.168 0.764 1.00 97.38 84 ILE A CA 1
ATOM 669 C C . ILE A 1 84 ? 5.525 7.095 -0.460 1.00 97.38 84 ILE A C 1
ATOM 671 O O . ILE A 1 84 ? 5.787 6.645 -1.576 1.00 97.38 84 ILE A O 1
ATOM 675 N N . ALA A 1 85 ? 5.297 8.396 -0.269 1.00 95.94 85 ALA A N 1
ATOM 676 C CA . ALA A 1 85 ? 5.346 9.367 -1.361 1.00 95.94 85 ALA A CA 1
ATOM 677 C C . ALA A 1 85 ? 6.739 9.425 -2.020 1.00 95.94 85 ALA A C 1
ATOM 679 O O . ALA A 1 85 ? 6.854 9.432 -3.249 1.00 95.94 85 ALA A O 1
ATOM 680 N N . HIS A 1 86 ? 7.808 9.397 -1.218 1.00 96.50 86 HIS A N 1
ATOM 681 C CA . HIS A 1 86 ? 9.176 9.328 -1.735 1.00 96.50 86 HIS A CA 1
ATOM 682 C C . HIS A 1 86 ? 9.436 8.022 -2.503 1.00 96.50 86 HIS A C 1
ATOM 684 O O . HIS A 1 86 ? 10.002 8.044 -3.599 1.00 96.50 86 HIS A O 1
ATOM 690 N N . PHE A 1 87 ? 8.958 6.893 -1.973 1.00 96.75 87 PHE A N 1
ATOM 691 C CA . PHE A 1 87 ? 9.029 5.588 -2.626 1.00 96.75 87 PHE A CA 1
ATOM 692 C C . PHE A 1 87 ? 8.359 5.607 -4.008 1.00 96.75 87 PHE A C 1
ATOM 694 O O . PHE A 1 87 ? 8.961 5.144 -4.976 1.00 96.75 87 PHE A O 1
ATOM 701 N N . TYR A 1 88 ? 7.174 6.211 -4.147 1.00 95.31 88 TYR A N 1
ATOM 702 C CA . TYR A 1 88 ? 6.520 6.377 -5.453 1.00 95.31 88 TYR A CA 1
ATOM 703 C C . TYR A 1 88 ? 7.353 7.195 -6.435 1.00 95.31 88 TYR A C 1
ATOM 705 O O . TYR A 1 88 ? 7.460 6.816 -7.601 1.00 95.31 88 TYR A O 1
ATOM 713 N N . GLY A 1 89 ? 7.983 8.277 -5.972 1.00 93.12 89 GLY A N 1
ATOM 714 C CA . GLY A 1 89 ? 8.869 9.089 -6.804 1.00 93.12 89 GLY A CA 1
ATOM 715 C C . GLY A 1 89 ? 10.044 8.285 -7.368 1.00 93.12 89 GLY A C 1
ATOM 716 O O . GLY A 1 89 ? 10.322 8.356 -8.566 1.00 93.12 89 GLY A O 1
ATOM 717 N N . MET A 1 90 ? 10.691 7.475 -6.526 1.00 94.75 90 MET A N 1
ATOM 718 C CA . MET A 1 90 ? 11.839 6.652 -6.925 1.00 94.75 90 MET A CA 1
ATOM 719 C C . MET A 1 90 ? 11.446 5.454 -7.799 1.00 94.75 90 MET A C 1
ATOM 721 O O . MET A 1 90 ? 12.149 5.123 -8.752 1.00 94.75 90 MET A O 1
ATOM 725 N N . HIS A 1 91 ? 10.311 4.815 -7.507 1.00 94.94 91 HIS A N 1
ATOM 726 C CA . HIS A 1 91 ? 9.900 3.553 -8.129 1.00 94.94 91 HIS A CA 1
ATOM 727 C C . HIS A 1 91 ? 8.789 3.698 -9.174 1.00 94.94 91 HIS A C 1
ATOM 729 O O . HIS A 1 91 ? 8.210 2.697 -9.593 1.00 94.94 91 HIS A O 1
ATOM 735 N N . ARG A 1 92 ? 8.530 4.915 -9.673 1.00 89.19 92 ARG A N 1
ATOM 736 C CA . ARG A 1 92 ? 7.489 5.196 -10.683 1.00 89.19 92 ARG A CA 1
ATOM 737 C C . ARG A 1 92 ? 7.556 4.324 -11.949 1.00 89.19 92 ARG A C 1
ATOM 739 O O . ARG A 1 92 ? 6.543 4.154 -12.615 1.00 89.19 92 ARG A O 1
ATOM 746 N N . LEU A 1 93 ? 8.733 3.783 -12.284 1.00 91.88 93 LEU A N 1
ATOM 747 C CA . LEU A 1 93 ? 8.961 2.913 -13.450 1.00 91.88 93 LEU A CA 1
ATOM 748 C C . LEU A 1 93 ? 9.173 1.430 -13.083 1.00 91.88 93 LEU A C 1
ATOM 750 O O . LEU A 1 93 ? 9.426 0.628 -13.969 1.00 91.88 93 LEU A O 1
ATOM 754 N N . CYS A 1 94 ? 9.098 1.058 -11.800 1.00 93.81 94 CYS A N 1
ATOM 755 C CA . CYS A 1 94 ? 9.398 -0.301 -11.320 1.00 93.81 94 CYS A CA 1
ATOM 756 C C . CYS A 1 94 ? 8.163 -1.209 -11.180 1.00 93.81 94 CYS A C 1
ATOM 758 O O . CYS A 1 94 ? 8.296 -2.307 -10.655 1.00 93.81 94 CYS A O 1
ATOM 760 N N . GLY A 1 95 ? 6.969 -0.735 -11.560 1.00 92.31 95 GLY A N 1
ATOM 761 C CA . GLY A 1 95 ? 5.699 -1.437 -11.330 1.00 92.31 95 GLY A CA 1
ATOM 762 C C . GLY A 1 95 ? 5.343 -1.506 -9.843 1.00 92.31 95 GLY A C 1
ATOM 763 O O . GLY A 1 95 ? 5.929 -2.284 -9.103 1.00 92.31 95 GLY A O 1
ATOM 764 N N . LEU A 1 96 ? 4.415 -0.665 -9.377 1.00 96.31 96 LEU A N 1
ATOM 765 C CA . LEU A 1 96 ? 3.997 -0.660 -7.969 1.00 96.31 96 LEU A CA 1
ATOM 766 C C . LEU A 1 96 ? 3.091 -1.850 -7.654 1.00 96.31 96 LEU A C 1
ATOM 768 O O . LEU A 1 96 ? 2.252 -2.222 -8.472 1.00 96.31 96 LEU A O 1
ATOM 772 N N . ILE A 1 97 ? 3.214 -2.373 -6.435 1.00 97.38 97 ILE A N 1
ATOM 773 C CA . ILE A 1 97 ? 2.451 -3.528 -5.957 1.00 97.38 97 ILE A CA 1
ATOM 774 C C . ILE A 1 97 ? 1.933 -3.252 -4.555 1.00 97.38 97 ILE A C 1
ATOM 776 O O . ILE A 1 97 ? 2.681 -2.781 -3.699 1.00 97.38 97 ILE A O 1
ATOM 780 N N . LEU A 1 98 ? 0.679 -3.608 -4.308 1.00 98.19 98 LEU A N 1
ATOM 781 C CA . LEU A 1 98 ? 0.105 -3.718 -2.974 1.00 98.19 98 LEU A CA 1
ATOM 782 C C . LEU A 1 98 ? -0.430 -5.132 -2.779 1.00 98.19 98 LEU A C 1
ATOM 784 O O . LEU A 1 98 ? -1.225 -5.598 -3.589 1.00 98.19 98 LEU A O 1
ATOM 788 N N . GLU A 1 99 ? -0.034 -5.807 -1.712 1.00 97.19 99 GLU A N 1
ATOM 789 C CA . GLU A 1 99 ? -0.447 -7.189 -1.457 1.00 97.19 99 GLU A CA 1
ATOM 790 C C . GLU A 1 99 ? -0.665 -7.450 0.032 1.00 97.19 99 GLU A C 1
ATOM 792 O O . GLU A 1 99 ? -0.150 -6.726 0.889 1.00 97.19 99 GLU A O 1
ATOM 797 N N . CYS A 1 100 ? -1.434 -8.494 0.338 1.00 96.25 100 CYS A N 1
ATOM 798 C CA . CYS A 1 100 ? -1.529 -9.041 1.681 1.00 96.25 100 CYS A CA 1
ATOM 799 C C . CYS A 1 100 ? -0.708 -10.330 1.755 1.00 96.25 100 CYS A C 1
ATOM 801 O O . CYS A 1 100 ? -1.029 -11.309 1.085 1.00 96.25 100 CYS A O 1
ATOM 803 N N . CYS A 1 101 ? 0.314 -10.357 2.606 1.00 93.81 101 CYS A N 1
ATOM 804 C CA . CYS A 1 101 ? 1.063 -11.576 2.889 1.00 93.81 101 CYS A CA 1
ATOM 805 C C . CYS A 1 101 ? 0.588 -12.188 4.212 1.00 93.81 101 CYS A C 1
ATOM 807 O O . CYS A 1 101 ? 0.528 -11.474 5.220 1.00 93.81 101 CYS A O 1
ATOM 809 N N . PRO A 1 102 ? 0.257 -13.490 4.253 1.00 87.69 102 PRO A N 1
ATOM 810 C CA . PRO A 1 102 ? -0.049 -14.163 5.505 1.00 87.69 102 PRO A CA 1
ATOM 811 C C . PRO A 1 102 ? 1.179 -14.142 6.419 1.00 87.69 102 PRO A C 1
ATOM 813 O O . PRO A 1 102 ? 2.319 -14.242 5.969 1.00 87.69 102 PRO A O 1
ATOM 816 N N . LYS A 1 103 ? 0.941 -14.002 7.721 1.00 83.31 103 LYS A N 1
ATOM 817 C CA . LYS A 1 103 ? 1.995 -14.093 8.731 1.00 83.31 103 LYS A CA 1
ATOM 818 C C . LYS A 1 103 ? 2.232 -15.580 8.994 1.00 83.31 103 LYS A C 1
ATOM 820 O O . LYS A 1 103 ? 1.322 -16.255 9.480 1.00 83.31 103 LYS A O 1
ATOM 825 N N . GLU A 1 104 ? 3.392 -16.103 8.597 1.00 71.81 104 GLU A N 1
ATOM 826 C CA . GLU A 1 104 ? 3.771 -17.479 8.937 1.00 71.81 104 GLU A CA 1
ATOM 827 C C . GLU A 1 104 ? 3.764 -17.639 10.469 1.00 71.81 104 GLU A C 1
ATOM 829 O O . GLU A 1 104 ? 4.107 -16.702 11.196 1.00 71.81 104 GLU A O 1
ATOM 834 N N . LYS A 1 105 ? 3.242 -18.778 10.942 1.00 53.00 105 LYS A N 1
ATOM 835 C CA . LYS A 1 105 ? 3.071 -19.079 12.372 1.00 53.00 105 LYS A CA 1
ATOM 836 C C . LYS A 1 105 ? 4.396 -19.376 13.053 1.00 53.00 105 LYS A C 1
ATOM 838 O O . LYS A 1 105 ? 5.203 -20.106 12.442 1.00 53.00 105 LYS A O 1
#

Sequence (105 aa):
MKGYTILGCDGRQDDGFKTCSGVRNIILDLEKIEASENYLELIKYLDKVPKIFDGPCFKPHIISNAICKMYEMGYISDKLHQYIAHFYGMHRLCGLILECCPKEK

Organism: NCBI:txid412755

Mean predicted aligned error: 3.25 Å

Secondary structure (DSSP, 8-state):
--EEEEEEE--EEETTEEEE--EEEEEEETTTTTTSTTHHHHHHHHHHTT-TTTS-B--HHHHHHHHHHHHHTTSS-HHHHHHHHHHHHHHTTS-EEEEEEE---

pLDDT: mean 94.36, std 5.84, range [53.0, 98.19]